Protein AF-A0A949XVR3-F1 (afdb_monomer_lite)

Sequen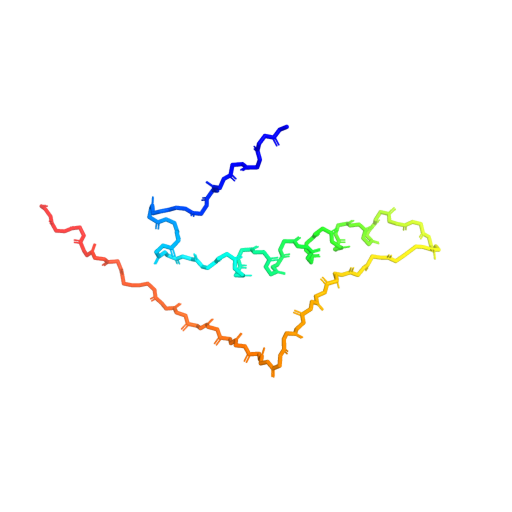ce (66 aa):
MPLRDHFRPPLDDRTSWDGFHGQWPAMITLELSRKLPRRYVAAPHVHLGSSIEIDVATYEEDGADS

Radius of gyration: 17.59 Å; chains: 1; bounding box: 42×34×45 Å

Structure (mmCIF, N/CA/C/O backbone):
data_AF-A0A949XVR3-F1
#
_entry.id   AF-A0A949XVR3-F1
#
loop_
_atom_site.group_PDB
_atom_site.id
_atom_site.type_symbol
_atom_site.label_atom_id
_atom_site.label_alt_id
_atom_site.label_comp_id
_atom_site.label_asym_id
_atom_site.label_entity_id
_atom_site.label_seq_id
_atom_site.pdbx_PDB_ins_code
_atom_site.Cartn_x
_atom_site.Cartn_y
_atom_site.Cartn_z
_atom_site.occupancy
_atom_site.B_iso_or_equiv
_atom_site.auth_seq_id
_atom_site.auth_comp_id
_atom_site.auth_asym_id
_atom_site.auth_atom_id
_atom_site.pdbx_PDB_model_num
ATOM 1 N N . MET A 1 1 ? -17.033 9.719 -13.529 1.00 48.81 1 MET A N 1
ATOM 2 C CA . MET A 1 1 ? -15.602 10.091 -13.540 1.00 48.81 1 MET A CA 1
ATOM 3 C C . MET A 1 1 ? -14.851 8.939 -14.190 1.00 48.81 1 MET A C 1
ATOM 5 O O . MET A 1 1 ? -14.803 7.889 -13.561 1.00 48.81 1 MET A O 1
ATOM 9 N N . PRO A 1 2 ? -14.376 9.047 -15.444 1.00 60.31 2 PRO A N 1
ATOM 10 C CA . PRO A 1 2 ? -13.579 7.973 -16.025 1.00 60.31 2 PRO A CA 1
ATOM 11 C C . PRO A 1 2 ? -12.287 7.834 -15.213 1.00 60.31 2 PRO A C 1
ATOM 13 O O . PRO A 1 2 ? -11.577 8.823 -15.020 1.00 60.31 2 PRO A O 1
ATOM 16 N N . LEU A 1 3 ? -12.017 6.629 -14.706 1.00 62.47 3 LEU A N 1
ATOM 17 C CA . LEU A 1 3 ? -10.722 6.277 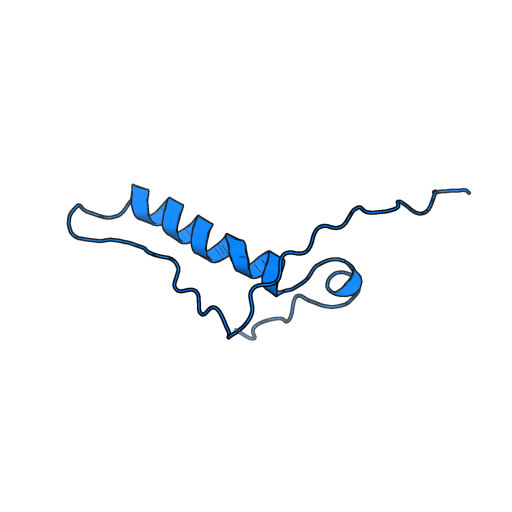-14.130 1.00 62.47 3 LEU A CA 1
ATOM 18 C C . LEU A 1 3 ? -9.693 6.448 -15.245 1.00 62.47 3 LEU A C 1
ATOM 20 O O . LEU A 1 3 ? -9.678 5.685 -16.208 1.00 62.47 3 LEU A O 1
ATOM 24 N N . ARG A 1 4 ? -8.905 7.522 -15.171 1.00 62.84 4 ARG A N 1
ATOM 25 C CA . ARG A 1 4 ? -7.789 7.702 -16.092 1.00 62.84 4 ARG A CA 1
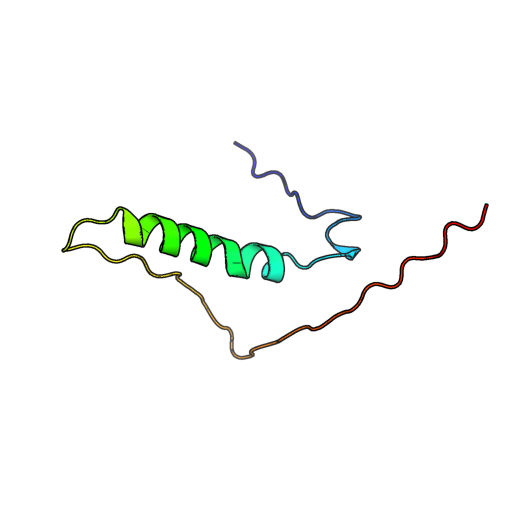ATOM 26 C C . ARG A 1 4 ? -6.760 6.638 -15.740 1.00 62.84 4 ARG A C 1
ATOM 28 O O . ARG A 1 4 ? -6.403 6.475 -14.577 1.00 62.84 4 ARG A O 1
ATOM 35 N N . ASP A 1 5 ? -6.333 5.909 -16.749 1.00 68.75 5 ASP A N 1
ATOM 36 C CA . ASP A 1 5 ? -5.181 5.034 -16.659 1.00 68.75 5 ASP A CA 1
ATOM 37 C C . ASP A 1 5 ? -3.930 5.924 -16.630 1.00 68.75 5 ASP A C 1
ATOM 39 O O . ASP A 1 5 ? -3.615 6.604 -17.611 1.00 68.75 5 ASP A O 1
ATOM 43 N N . HIS A 1 6 ? -3.325 6.023 -15.444 1.00 70.88 6 HIS A N 1
ATOM 44 C CA . HIS A 1 6 ? -2.140 6.844 -15.188 1.00 70.88 6 HIS A CA 1
ATOM 45 C C . HIS A 1 6 ? -0.841 6.039 -15.356 1.00 70.88 6 HIS A C 1
ATOM 47 O O . HIS A 1 6 ? 0.230 6.624 -15.226 1.00 70.88 6 HIS A O 1
ATOM 53 N N . PHE A 1 7 ? -0.925 4.736 -15.649 1.00 73.88 7 PHE A N 1
ATOM 54 C CA . PHE A 1 7 ? 0.226 3.861 -15.861 1.00 73.88 7 PHE A CA 1
ATOM 55 C C . PHE A 1 7 ? 0.399 3.608 -17.357 1.00 73.88 7 PHE A C 1
ATOM 57 O O . PHE A 1 7 ? -0.131 2.660 -17.923 1.00 73.88 7 PHE A O 1
ATOM 64 N N . ARG A 1 8 ? 1.113 4.531 -18.004 1.00 79.38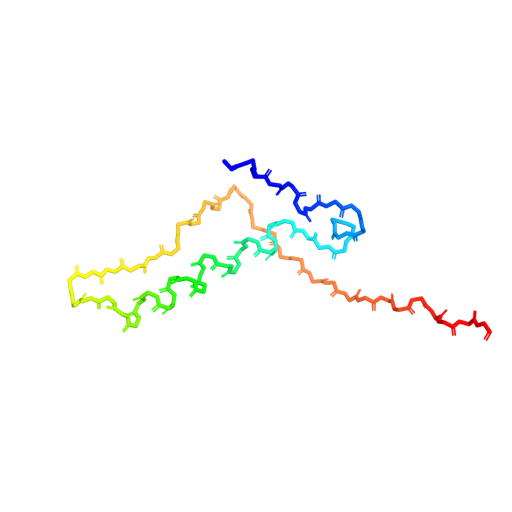 8 ARG A N 1
ATOM 65 C CA . ARG A 1 8 ? 1.506 4.461 -19.417 1.00 79.38 8 ARG A CA 1
ATOM 66 C C . ARG A 1 8 ? 2.968 4.868 -19.566 1.00 79.38 8 ARG A C 1
ATOM 68 O O . ARG A 1 8 ? 3.468 5.561 -18.666 1.00 79.38 8 ARG A O 1
ATOM 75 N N . PRO A 1 9 ? 3.612 4.566 -20.706 1.00 82.25 9 PRO A N 1
ATOM 76 C CA . PRO A 1 9 ? 4.998 4.944 -20.920 1.00 82.25 9 PRO A CA 1
ATOM 77 C C . PRO A 1 9 ? 5.212 6.448 -20.729 1.00 82.25 9 PRO A C 1
ATOM 79 O O . PRO A 1 9 ? 4.376 7.251 -21.170 1.00 82.25 9 PRO A O 1
ATOM 82 N N . PRO A 1 10 ? 6.303 6.852 -20.051 1.00 82.25 10 PRO A N 1
ATOM 83 C CA . PRO A 1 10 ? 7.437 6.023 -19.610 1.00 82.25 10 PRO A CA 1
ATOM 84 C C . PRO A 1 10 ? 7.320 5.499 -18.162 1.00 82.25 10 PRO A C 1
ATOM 86 O O . PRO A 1 10 ? 8.327 5.129 -17.561 1.00 82.25 10 PRO A O 1
ATOM 89 N N . LEU A 1 11 ? 6.144 5.599 -17.530 1.00 80.06 11 LEU A N 1
ATOM 90 C CA . LEU A 1 11 ? 5.996 5.314 -16.099 1.00 80.06 11 LEU A CA 1
ATOM 91 C C . LEU A 1 11 ? 5.881 3.812 -15.814 1.00 80.06 11 LEU A C 1
ATOM 93 O O . LEU A 1 11 ? 6.523 3.329 -14.886 1.00 80.06 11 LEU A O 1
ATOM 97 N N . ASP A 1 12 ? 5.110 3.085 -16.618 1.00 77.94 12 ASP A N 1
ATOM 98 C CA . ASP A 1 12 ? 5.007 1.621 -16.549 1.00 77.94 12 ASP A CA 1
ATOM 99 C C . ASP A 1 12 ? 6.328 0.914 -16.905 1.00 77.94 12 ASP A C 1
ATOM 101 O O . ASP A 1 12 ? 6.601 -0.155 -16.367 1.00 77.94 12 ASP A O 1
ATOM 105 N N . ASP A 1 13 ? 7.193 1.548 -17.705 1.00 80.12 13 ASP A N 1
ATOM 106 C CA . ASP A 1 13 ? 8.559 1.069 -17.980 1.00 80.12 13 ASP A CA 1
ATOM 107 C C . ASP A 1 13 ? 9.491 1.138 -16.753 1.00 80.12 13 ASP A C 1
ATOM 109 O O . ASP A 1 13 ? 10.523 0.471 -16.706 1.00 80.12 13 ASP A O 1
ATOM 113 N N . ARG A 1 14 ? 9.173 1.989 -15.769 1.00 81.38 14 ARG A N 1
ATOM 114 C CA . ARG A 1 14 ? 10.055 2.299 -14.626 1.00 81.38 14 ARG A CA 1
ATOM 115 C C . ARG A 1 14 ? 9.540 1.763 -13.299 1.00 81.38 14 ARG A C 1
ATOM 117 O O . ARG A 1 14 ? 10.318 1.618 -12.360 1.00 81.38 14 ARG A O 1
ATOM 124 N N . THR A 1 15 ? 8.235 1.543 -13.171 1.00 75.56 15 THR A N 1
ATOM 125 C CA . THR A 1 15 ? 7.624 1.123 -11.911 1.00 75.56 15 THR A CA 1
ATOM 126 C C . THR A 1 15 ? 6.376 0.286 -12.155 1.00 75.56 15 THR A C 1
ATOM 128 O O . THR A 1 15 ? 5.599 0.548 -13.072 1.00 75.56 15 THR A O 1
ATOM 131 N N . SER A 1 16 ? 6.170 -0.733 -11.320 1.00 75.50 16 SER A N 1
ATOM 132 C CA . SER A 1 16 ? 4.990 -1.582 -11.407 1.00 75.50 16 SER A CA 1
ATOM 133 C C . SER A 1 16 ? 3.790 -0.936 -10.716 1.00 75.50 16 SER A C 1
ATOM 135 O O . SER A 1 16 ? 3.900 -0.276 -9.676 1.00 75.50 16 SER A O 1
ATOM 137 N N . TRP A 1 17 ? 2.607 -1.180 -11.281 1.00 73.31 17 TRP A N 1
ATOM 138 C CA . TRP A 1 17 ? 1.333 -0.845 -10.647 1.00 73.31 17 TRP A CA 1
ATOM 139 C C . TRP A 1 17 ? 1.231 -1.443 -9.239 1.00 73.31 17 TRP A C 1
ATOM 141 O O . TRP A 1 17 ? 0.791 -0.769 -8.307 1.00 73.31 17 TRP A O 1
ATOM 151 N N . ASP A 1 18 ? 1.699 -2.679 -9.072 1.00 73.44 18 ASP A N 1
ATOM 152 C CA . ASP A 1 18 ? 1.639 -3.406 -7.806 1.00 73.44 18 ASP A CA 1
ATOM 153 C C . ASP A 1 18 ? 2.533 -2.776 -6.732 1.00 73.44 18 ASP A C 1
ATOM 155 O O . ASP A 1 18 ? 2.117 -2.665 -5.577 1.00 73.44 18 ASP A O 1
ATOM 159 N N . GLY A 1 19 ? 3.712 -2.265 -7.102 1.00 71.19 19 GLY A N 1
ATOM 160 C CA . GLY A 1 19 ? 4.576 -1.515 -6.187 1.00 71.19 19 GLY A CA 1
ATOM 161 C C . GLY A 1 19 ? 3.928 -0.211 -5.713 1.00 71.19 19 GLY A C 1
ATOM 162 O O . GLY A 1 19 ? 3.940 0.102 -4.518 1.00 71.19 19 GLY A O 1
ATOM 163 N N . PHE A 1 20 ? 3.288 0.526 -6.625 1.00 70.50 20 PHE A N 1
ATOM 164 C CA . PHE A 1 20 ? 2.573 1.760 -6.290 1.00 70.50 20 PHE A CA 1
ATOM 165 C C . PHE A 1 20 ? 1.328 1.499 -5.421 1.00 70.50 20 PHE A C 1
ATOM 167 O O . PHE A 1 20 ? 1.108 2.180 -4.413 1.00 70.50 20 PHE A O 1
ATOM 174 N N . HIS A 1 21 ? 0.534 0.479 -5.760 1.00 71.94 21 HIS A N 1
ATOM 175 C CA . HIS A 1 21 ? -0.676 0.111 -5.020 1.00 71.94 21 HIS A CA 1
ATOM 176 C C . HIS A 1 21 ? -0.419 -0.687 -3.745 1.00 71.94 21 HIS A C 1
ATOM 178 O O . HIS A 1 21 ? -1.316 -0.750 -2.907 1.00 71.94 21 HIS A O 1
ATOM 184 N N . GLY A 1 22 ? 0.766 -1.262 -3.551 1.00 75.19 22 GLY A N 1
ATOM 185 C CA . GLY A 1 22 ? 1.067 -2.073 -2.372 1.00 75.19 22 GLY A CA 1
ATOM 186 C C . GLY A 1 22 ? 1.060 -1.257 -1.079 1.00 75.19 22 GLY A C 1
ATOM 187 O O . GLY A 1 22 ? 0.413 -1.627 -0.098 1.00 75.19 22 GLY A O 1
ATOM 188 N N . GLN A 1 23 ? 1.727 -0.101 -1.081 1.00 82.31 23 GLN A N 1
ATOM 189 C CA . GLN A 1 23 ? 1.882 0.710 0.131 1.00 82.31 23 GLN A CA 1
ATOM 190 C C . GLN A 1 23 ? 0.725 1.694 0.355 1.00 82.31 23 GLN A C 1
ATOM 192 O O . GLN A 1 23 ? 0.416 2.048 1.497 1.00 82.31 23 GLN A O 1
ATOM 197 N N . TRP A 1 24 ? 0.057 2.147 -0.706 1.00 82.06 24 TRP A N 1
ATOM 198 C CA . TRP A 1 24 ? -0.967 3.188 -0.601 1.00 82.06 24 TRP A CA 1
ATOM 199 C C . TRP A 1 24 ? -2.145 2.826 0.344 1.00 82.06 24 TRP A C 1
ATOM 201 O O . TRP A 1 24 ? -2.444 3.626 1.240 1.00 82.06 24 TRP A O 1
ATOM 211 N N . PRO A 1 25 ? -2.760 1.625 0.277 1.00 84.50 25 PRO A N 1
ATOM 212 C CA . PRO A 1 25 ? -3.788 1.187 1.227 1.00 84.50 25 PRO A CA 1
ATOM 213 C C . PRO A 1 25 ? -3.275 1.070 2.666 1.00 84.50 25 PRO A C 1
ATOM 215 O O . PRO A 1 25 ? -4.010 1.361 3.617 1.00 84.50 25 PRO A O 1
ATOM 218 N N . ALA A 1 26 ? -2.009 0.681 2.848 1.00 88.19 26 ALA A N 1
ATOM 219 C CA . ALA A 1 26 ? -1.386 0.621 4.166 1.00 88.19 26 ALA A CA 1
ATOM 220 C C . ALA A 1 26 ? -1.263 2.027 4.779 1.00 88.19 26 ALA A C 1
ATOM 222 O O . ALA A 1 26 ? -1.626 2.221 5.940 1.00 88.19 26 ALA A O 1
ATOM 223 N N . MET A 1 27 ? -0.862 3.032 3.991 1.00 92.00 27 MET A N 1
ATOM 224 C CA . MET A 1 27 ? -0.790 4.427 4.450 1.00 92.00 27 MET A CA 1
ATOM 225 C C . MET A 1 27 ? -2.162 4.991 4.836 1.00 92.00 27 MET A C 1
ATOM 227 O O . MET A 1 27 ? -2.281 5.642 5.875 1.00 92.00 27 MET A O 1
ATOM 231 N N . ILE A 1 28 ? -3.212 4.686 4.063 1.00 90.38 28 ILE A N 1
ATOM 232 C CA . ILE A 1 28 ? -4.598 5.049 4.411 1.00 90.38 28 ILE A CA 1
ATOM 233 C C . ILE A 1 28 ? -5.006 4.406 5.745 1.00 90.38 28 ILE A C 1
ATOM 235 O O . ILE A 1 28 ? -5.584 5.067 6.609 1.00 90.38 28 ILE A O 1
ATOM 239 N N . THR A 1 29 ? -4.680 3.128 5.935 1.00 93.50 29 THR A N 1
ATOM 240 C CA . THR A 1 29 ? -4.985 2.388 7.168 1.00 93.50 29 THR A CA 1
ATOM 241 C C . THR A 1 29 ? -4.270 2.992 8.380 1.00 93.50 29 THR A C 1
ATOM 243 O O . THR A 1 29 ? -4.888 3.168 9.433 1.00 93.50 29 THR A O 1
ATOM 246 N N . LEU A 1 30 ? -2.990 3.352 8.244 1.00 94.06 30 LEU A N 1
ATOM 247 C CA . LEU A 1 30 ? -2.210 3.997 9.306 1.00 94.06 30 LEU A CA 1
ATOM 248 C C . LEU A 1 30 ? -2.805 5.355 9.706 1.00 94.06 30 LEU A C 1
ATOM 250 O O . LEU A 1 30 ? -2.952 5.641 10.896 1.00 94.06 30 LEU A O 1
ATOM 254 N N . GLU A 1 31 ? -3.192 6.170 8.723 1.00 95.38 31 GLU A N 1
ATOM 255 C CA . GLU A 1 31 ? -3.889 7.448 8.930 1.00 95.38 31 GLU A CA 1
ATOM 256 C C . GLU A 1 31 ? -5.233 7.258 9.650 1.00 95.38 31 GLU A C 1
ATOM 258 O O . GLU A 1 31 ? -5.519 7.940 10.638 1.00 95.38 31 GLU A O 1
ATOM 263 N N . LEU A 1 32 ? -6.050 6.305 9.192 1.00 94.81 32 LEU A N 1
ATOM 264 C CA . LEU A 1 32 ? -7.348 5.995 9.796 1.00 94.81 32 LEU A CA 1
ATOM 265 C C . LEU A 1 32 ? -7.203 5.497 11.230 1.00 94.81 32 LEU A C 1
ATOM 267 O O . LEU A 1 32 ? -7.940 5.946 12.103 1.00 94.81 32 LEU A O 1
ATOM 271 N N . SER A 1 33 ? -6.231 4.630 11.503 1.00 93.75 33 SER A N 1
ATOM 272 C CA . SER A 1 33 ? -6.020 4.053 12.837 1.00 93.75 33 SER A CA 1
ATOM 273 C C . SER A 1 33 ? -5.797 5.117 13.918 1.00 93.75 33 SER A C 1
ATOM 275 O O . SER A 1 33 ? -6.143 4.898 15.074 1.00 93.75 33 SER A O 1
ATOM 277 N N . ARG A 1 34 ? -5.289 6.300 13.546 1.00 94.69 34 ARG A N 1
ATOM 278 C CA . ARG A 1 34 ? -5.125 7.450 14.454 1.00 94.69 34 ARG A CA 1
ATOM 279 C C . ARG A 1 34 ? -6.426 8.215 14.724 1.00 94.69 34 ARG A C 1
ATOM 281 O O . ARG A 1 34 ? -6.508 8.949 15.703 1.00 94.69 34 ARG A O 1
ATOM 288 N N . LYS A 1 35 ? -7.416 8.089 13.840 1.00 96.56 35 LYS A N 1
ATOM 289 C CA . LYS A 1 35 ? -8.686 8.839 13.847 1.00 96.56 35 LYS A CA 1
ATOM 290 C C . LYS A 1 35 ? -9.873 7.985 14.302 1.00 96.56 35 LYS A C 1
ATOM 292 O O . LYS A 1 35 ? -10.915 8.527 14.669 1.00 96.56 35 LYS A O 1
ATOM 297 N N . LEU A 1 36 ? -9.743 6.661 14.249 1.00 96.12 36 LEU A N 1
ATOM 298 C CA . LEU A 1 36 ? -10.830 5.739 14.541 1.00 96.12 36 LEU A CA 1
ATOM 299 C C . LEU A 1 36 ? -11.193 5.725 16.040 1.00 96.12 36 LEU A C 1
ATOM 301 O O . LEU A 1 36 ? -10.312 5.640 16.896 1.00 96.12 36 LEU A O 1
ATOM 305 N N . PRO A 1 37 ? -12.494 5.765 16.392 1.00 96.12 37 PRO A N 1
ATOM 306 C CA . PRO A 1 37 ? -12.931 5.579 17.773 1.00 96.12 37 PRO A CA 1
ATOM 307 C C . PRO A 1 37 ? -12.572 4.183 18.297 1.00 96.12 37 PRO A C 1
ATOM 309 O O . PRO A 1 37 ? -12.478 3.236 17.524 1.00 96.12 37 PRO A O 1
ATOM 312 N N . ARG A 1 38 ? -12.520 4.020 19.627 1.00 92.69 38 ARG A N 1
ATOM 313 C CA . ARG A 1 38 ? -12.075 2.799 20.346 1.00 92.69 38 ARG A CA 1
ATOM 314 C C . ARG A 1 38 ? -12.735 1.467 19.933 1.00 92.69 38 ARG A C 1
ATOM 316 O O . ARG A 1 38 ? -12.285 0.414 20.359 1.00 92.69 38 ARG A O 1
ATOM 323 N N . ARG A 1 39 ? -13.824 1.502 19.162 1.00 95.56 39 ARG A N 1
ATOM 324 C CA . ARG A 1 39 ? -14.579 0.329 18.688 1.00 95.56 39 ARG A CA 1
ATOM 325 C C . ARG A 1 39 ? -14.388 0.025 17.197 1.00 95.56 39 ARG A C 1
ATOM 327 O O . ARG A 1 39 ? -15.103 -0.818 16.669 1.00 95.56 39 ARG A O 1
ATOM 334 N N . TYR A 1 40 ? -13.489 0.733 16.517 1.00 95.38 40 TYR A N 1
ATOM 335 C CA . TYR A 1 40 ? -13.223 0.557 15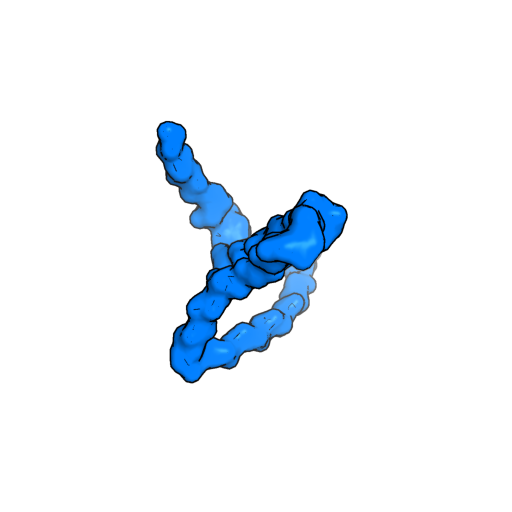.093 1.00 95.38 40 TYR A CA 1
ATOM 336 C C . TYR A 1 40 ? -11.754 0.234 14.857 1.00 95.38 40 TYR A C 1
ATOM 338 O O . TYR A 1 40 ? -10.873 0.731 15.555 1.00 95.38 40 TYR A O 1
ATOM 346 N N . VAL A 1 41 ? -11.512 -0.580 13.835 1.00 91.62 41 VAL A N 1
ATOM 347 C CA . VAL A 1 41 ? -10.184 -0.983 13.376 1.00 91.62 41 VAL A CA 1
ATOM 348 C C . VAL A 1 41 ? -10.140 -0.798 11.865 1.00 91.62 41 VAL A C 1
ATOM 350 O O . VAL A 1 41 ? -11.127 -1.065 11.180 1.00 91.62 41 VAL A O 1
ATOM 353 N N . ALA A 1 42 ? -9.005 -0.333 11.354 1.00 92.00 42 ALA A N 1
ATOM 354 C CA . ALA A 1 42 ? -8.688 -0.376 9.936 1.00 92.00 42 ALA A CA 1
ATOM 355 C C . ALA A 1 42 ? -7.601 -1.431 9.725 1.00 92.00 42 ALA A C 1
ATOM 357 O O . ALA A 1 42 ? -6.644 -1.497 10.496 1.00 92.00 42 ALA A O 1
ATOM 358 N N . ALA A 1 43 ? -7.734 -2.229 8.671 1.00 88.94 43 ALA A N 1
ATOM 359 C CA . ALA A 1 43 ? -6.688 -3.125 8.199 1.00 88.94 43 ALA A CA 1
ATOM 360 C C . ALA A 1 43 ? -6.641 -3.062 6.666 1.00 88.94 43 ALA A C 1
ATOM 362 O O . ALA A 1 43 ? -7.708 -2.991 6.043 1.00 88.94 43 ALA A O 1
ATOM 363 N N . PRO A 1 44 ? -5.449 -3.090 6.044 1.00 83.56 44 PRO A N 1
ATOM 364 C CA . PRO A 1 44 ? -5.362 -3.228 4.602 1.00 83.56 44 PRO A CA 1
ATOM 365 C C . PRO A 1 44 ? -5.875 -4.618 4.217 1.00 83.56 44 PRO A C 1
ATOM 367 O O . PRO A 1 44 ? -5.488 -5.626 4.810 1.00 83.56 44 PRO A O 1
ATOM 370 N N . HIS A 1 45 ? -6.760 -4.679 3.227 1.00 76.81 45 HIS A N 1
ATOM 371 C CA . HIS A 1 45 ? -7.197 -5.949 2.669 1.00 76.81 45 HIS A CA 1
ATOM 372 C C . HIS A 1 45 ? -6.289 -6.304 1.495 1.00 76.81 45 HIS A C 1
ATOM 374 O O . HIS A 1 45 ? -6.417 -5.737 0.412 1.00 76.81 45 HIS A O 1
ATOM 380 N N . VAL A 1 46 ? -5.345 -7.209 1.742 1.00 72.06 46 VAL A N 1
ATOM 381 C CA . VAL A 1 46 ? -4.387 -7.679 0.740 1.00 72.06 46 VAL A CA 1
ATOM 382 C C . VAL A 1 46 ? -4.759 -9.105 0.359 1.00 72.06 46 VAL A C 1
ATOM 384 O O . VAL A 1 46 ? -4.842 -9.976 1.223 1.00 72.06 46 VAL A O 1
ATOM 387 N N . HIS A 1 47 ? -4.980 -9.343 -0.931 1.00 70.56 47 HIS A N 1
ATOM 388 C CA . HIS A 1 47 ? -5.039 -10.693 -1.478 1.00 70.56 47 HIS A CA 1
ATOM 389 C C . HIS A 1 47 ? -3.640 -11.064 -1.962 1.00 70.56 47 HIS A C 1
ATOM 391 O O . HIS A 1 47 ? -3.222 -10.647 -3.038 1.00 70.56 47 HIS A O 1
ATOM 397 N N . LEU A 1 48 ? -2.914 -11.835 -1.153 1.00 63.34 48 LEU A N 1
ATOM 398 C CA . LEU A 1 48 ? -1.722 -12.531 -1.625 1.00 63.34 48 LEU A CA 1
ATOM 399 C C . LEU A 1 48 ? -2.193 -13.683 -2.522 1.00 63.34 48 LEU A C 1
ATOM 401 O O . LEU A 1 48 ? -2.970 -14.529 -2.076 1.00 63.34 48 LEU A O 1
ATOM 405 N N . GLY A 1 49 ? -1.750 -13.710 -3.779 1.00 67.88 49 GLY A N 1
ATOM 406 C CA . GLY A 1 49 ? -1.882 -14.899 -4.622 1.00 67.88 49 GLY A CA 1
ATOM 407 C C . GLY A 1 49 ? -1.071 -16.079 -4.064 1.00 67.88 49 GLY A C 1
ATOM 408 O O . GLY A 1 49 ? -0.550 -16.040 -2.952 1.00 67.88 49 GLY A O 1
ATOM 409 N N . SER A 1 50 ? -0.915 -17.150 -4.844 1.00 76.12 50 SER A N 1
ATOM 410 C CA . SER A 1 50 ? -0.121 -18.325 -4.439 1.00 76.12 50 SER A CA 1
ATOM 411 C C . SER A 1 50 ? 1.389 -18.068 -4.325 1.00 76.12 50 SER A C 1
ATOM 413 O O . SER A 1 50 ? 2.119 -18.942 -3.864 1.00 76.12 50 SER A O 1
ATOM 415 N N . SER A 1 51 ? 1.867 -16.905 -4.765 1.00 58.62 51 SER A N 1
ATOM 416 C CA . SER A 1 51 ? 3.278 -16.530 -4.794 1.00 58.62 51 SER A CA 1
ATOM 417 C C . SER A 1 51 ? 3.488 -15.150 -4.180 1.00 58.62 51 SER A C 1
ATOM 419 O O . SER A 1 51 ? 2.650 -14.258 -4.307 1.00 58.62 51 SER A O 1
ATOM 421 N N . ILE A 1 52 ? 4.628 -14.997 -3.511 1.00 63.03 52 ILE A N 1
ATOM 422 C CA . ILE A 1 52 ? 5.146 -13.721 -3.020 1.00 63.03 52 ILE A CA 1
ATOM 423 C C . ILE A 1 52 ? 6.384 -13.418 -3.855 1.00 63.03 52 ILE A C 1
ATOM 425 O O . ILE A 1 52 ? 7.282 -14.256 -3.925 1.00 63.03 52 ILE A O 1
ATOM 429 N N . GLU A 1 53 ? 6.425 -12.240 -4.464 1.00 65.31 53 GLU A N 1
ATOM 430 C CA . GLU A 1 53 ? 7.571 -11.733 -5.217 1.00 65.31 53 GLU A CA 1
ATOM 431 C C . GLU A 1 53 ? 8.081 -10.462 -4.534 1.00 65.31 53 GLU A C 1
ATOM 433 O O . GLU A 1 53 ? 7.294 -9.639 -4.061 1.00 65.31 53 GLU A O 1
ATOM 438 N N . ILE A 1 54 ? 9.401 -10.355 -4.392 1.00 68.88 54 ILE A N 1
ATOM 439 C CA . ILE A 1 54 ? 10.073 -9.193 -3.809 1.00 68.88 54 ILE A CA 1
ATOM 440 C C . ILE A 1 54 ? 11.109 -8.739 -4.830 1.00 68.88 54 ILE A C 1
ATOM 442 O O . ILE A 1 54 ? 12.147 -9.384 -4.975 1.00 68.88 54 ILE A O 1
ATOM 446 N N . ASP A 1 55 ? 10.830 -7.623 -5.499 1.00 67.00 55 ASP A N 1
ATOM 447 C CA . ASP A 1 55 ? 11.754 -7.010 -6.448 1.00 67.00 55 ASP A CA 1
ATOM 448 C C . ASP A 1 55 ? 12.674 -6.007 -5.752 1.00 67.00 55 ASP A C 1
ATOM 450 O O . ASP A 1 55 ? 12.235 -5.136 -4.996 1.00 67.00 55 ASP A O 1
ATOM 454 N N . VAL A 1 56 ? 13.972 -6.108 -6.039 1.00 72.38 56 VAL A N 1
ATOM 455 C CA . VAL A 1 56 ? 14.982 -5.123 -5.642 1.00 72.38 56 VAL A CA 1
ATOM 456 C C . VAL A 1 56 ? 15.747 -4.724 -6.897 1.00 72.38 56 VAL A C 1
ATOM 458 O O . VAL A 1 56 ? 16.481 -5.536 -7.455 1.00 72.38 56 VAL A O 1
ATOM 461 N N . ALA A 1 57 ? 15.578 -3.478 -7.338 1.00 69.06 57 ALA A N 1
ATOM 462 C CA . ALA A 1 57 ? 16.254 -2.929 -8.510 1.00 69.06 57 ALA A CA 1
ATOM 463 C C . ALA A 1 57 ? 17.040 -1.654 -8.158 1.00 69.06 57 ALA A C 1
ATOM 465 O O . ALA A 1 57 ? 16.647 -0.887 -7.278 1.00 69.06 57 ALA A O 1
ATOM 466 N N . THR A 1 58 ? 18.140 -1.435 -8.880 1.00 75.06 58 THR A N 1
ATOM 467 C CA . THR A 1 58 ? 18.933 -0.195 -8.915 1.00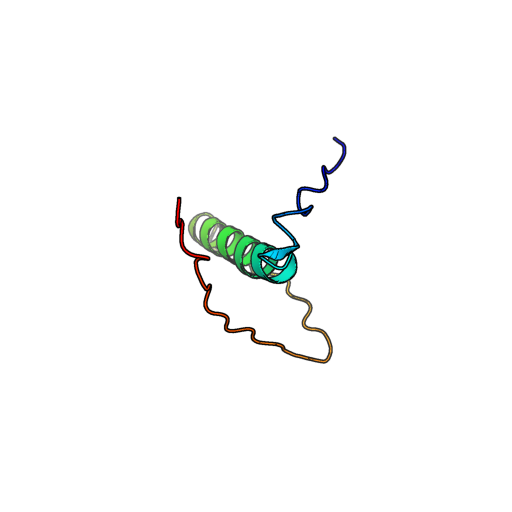 75.06 58 THR A CA 1
ATOM 468 C C . THR A 1 58 ? 18.742 0.443 -10.292 1.00 75.06 58 THR A C 1
ATOM 470 O O . THR A 1 58 ? 18.631 -0.279 -11.279 1.00 75.06 58 THR A O 1
ATOM 473 N N . TYR A 1 59 ? 18.708 1.775 -10.372 1.00 71.94 59 TYR A N 1
ATOM 474 C CA . TYR A 1 59 ? 18.670 2.497 -11.649 1.00 71.94 59 TYR A CA 1
ATOM 475 C C . TYR A 1 59 ? 20.091 2.772 -12.148 1.00 71.94 59 TYR A C 1
ATOM 477 O O . TYR A 1 59 ? 20.930 3.230 -11.370 1.00 71.94 59 TYR A O 1
ATOM 485 N N . GLU A 1 60 ? 20.343 2.549 -13.437 1.00 70.12 60 GLU A N 1
ATOM 486 C CA . GLU A 1 60 ? 21.457 3.194 -14.133 1.00 70.12 60 GLU A CA 1
ATOM 487 C C . GLU A 1 60 ? 20.938 4.512 -14.728 1.00 70.12 60 GLU A C 1
ATOM 489 O O . GLU A 1 60 ? 19.955 4.528 -15.470 1.00 70.12 60 GLU A O 1
ATOM 494 N N . GLU A 1 61 ? 21.546 5.637 -14.345 1.00 69.25 61 GLU A N 1
ATOM 495 C CA . GLU A 1 61 ? 21.356 6.898 -15.062 1.00 69.25 61 GLU A CA 1
ATOM 496 C C . GLU A 1 61 ? 22.201 6.822 -16.335 1.00 69.25 61 GLU A C 1
ATOM 498 O O . GLU A 1 61 ? 23.429 6.888 -16.263 1.00 69.25 61 GLU A O 1
ATOM 503 N N . ASP A 1 62 ? 21.556 6.671 -17.496 1.00 59.62 62 ASP A N 1
ATOM 504 C CA . ASP A 1 62 ? 22.236 6.863 -18.777 1.00 59.62 62 ASP A CA 1
ATOM 505 C C . ASP A 1 62 ? 22.826 8.275 -18.786 1.00 59.62 62 ASP A C 1
ATOM 507 O O . ASP A 1 62 ? 22.107 9.277 -18.702 1.00 59.62 62 ASP A O 1
ATOM 511 N N . GLY A 1 63 ? 24.158 8.328 -18.817 1.00 55.62 63 GLY A N 1
ATOM 512 C CA . GLY A 1 63 ? 24.931 9.553 -18.734 1.00 55.62 63 GLY A CA 1
ATOM 513 C C . GLY A 1 63 ? 24.418 10.598 -19.716 1.00 55.62 63 GLY A C 1
ATOM 514 O O . GLY A 1 63 ? 24.337 10.361 -20.921 1.00 55.62 63 GLY A O 1
ATOM 515 N N . ALA A 1 64 ? 24.100 11.778 -19.185 1.00 57.69 64 ALA A N 1
ATOM 516 C CA . ALA A 1 64 ? 23.969 12.990 -19.971 1.00 57.69 64 ALA A CA 1
ATOM 517 C C . ALA A 1 64 ? 25.351 13.356 -20.530 1.00 57.69 64 ALA A C 1
ATOM 519 O O . ALA A 1 64 ? 26.057 14.181 -19.955 1.00 57.69 64 ALA A O 1
ATOM 520 N N . ASP A 1 65 ? 25.744 12.704 -21.622 1.00 54.50 65 ASP A N 1
ATOM 521 C CA . ASP A 1 65 ? 26.859 13.138 -22.453 1.00 54.50 65 ASP A CA 1
ATOM 522 C C . ASP A 1 65 ? 26.271 13.907 -23.646 1.00 54.50 65 ASP A C 1
ATOM 524 O O . ASP A 1 65 ? 25.561 13.367 -24.503 1.00 54.50 65 ASP A O 1
ATOM 528 N N . SER A 1 66 ? 26.481 15.222 -23.640 1.00 44.28 66 SER A N 1
ATOM 529 C CA . SER A 1 66 ? 26.268 16.147 -24.758 1.00 44.28 66 SER A CA 1
ATOM 530 C C . SER A 1 66 ? 27.314 17.245 -24.691 1.00 44.28 66 SER A C 1
ATOM 532 O O . SER A 1 66 ? 27.514 17.788 -23.581 1.00 44.28 66 SER A O 1
#

Secondary structure (DSSP, 8-state):
--------TTSTTTS-HHHHHHHHHHHHHHHHHTTS-TT----------S----------------

pLDDT: mean 76.69, std 12.94, range [44.28, 96.56]

Foldseek 3Di:
DPPDPPCDPPNVVPDPPCVVVVCPQVVVQVVVCVVDPPPDHGDRDDDDDPDDDDDDDDDDDPDPDD